Protein AF-A0A0J6VTV5-F1 (afdb_monomer_lite)

Sequence (154 aa):
MTVVRDGEITWPPPPVQVSAAPAAAAAAAPVAQKPAKKPMSTGRRLGTAFAAAAVLFALIALSPAALQVHLTVFALAIVIGYYVIGNVHHALHTPLMSVTNAISGIIVVGALLQIGHGNPVITAVAGLAILLASINVFGGFAVTRRMLAMFSRS

pLDDT: mean 86.54, std 11.6, range [52.19, 97.94]

Radius of gyration: 27.89 Å; chains: 1; bounding box: 87×43×56 Å

Organism: Mycolicibacterium chubuense (NCBI:txid1800)

Foldseek 3Di:
DDQDDPRDGCPPPDPPPPVCPPPPPPPPPPPPPDPDPDDDDPVVVVVVVVVVVVVLVVCLVPDDPVCNVVSVVVVVVVVVVCVVVVPDDPLCPVLVVLVVQLVVLCCLVVLVVQPPPPDVVSNVVSVVSNVVSVCSNVVSVVVSVVSVVVVPDD

Secondary structure (DSSP, 8-state):
--SEETTEE--SPPP------------------PPP-PPPPHHHHHHHHHHHHHHHHHHHHTS-HHHHHHHHHHHHHHHHHHHHHHT--GGGHHHHHHHHHHHHTTHHHHHHTTTTSS-HHHHHHHHHHHHHHHHHHHHHHHHHHHHHHTTS--

InterPro domains:
  IPR024605 NAD(P) transhydrogenase, alpha subunit, C-terminal [PF12769] (70-153)

Structure (mmCIF, N/CA/C/O backbone):
data_AF-A0A0J6VTV5-F1
#
_entry.id   AF-A0A0J6VTV5-F1
#
loop_
_atom_site.group_PDB
_atom_site.id
_atom_site.type_symbol
_atom_site.label_atom_id
_atom_site.label_alt_id
_atom_site.label_comp_id
_atom_site.label_asym_id
_atom_site.label_entity_id
_atom_site.label_seq_id
_atom_site.pdbx_PDB_ins_code
_atom_site.Cartn_x
_atom_site.Cartn_y
_atom_site.Cartn_z
_atom_site.occupancy
_atom_site.B_iso_or_equiv
_atom_site.auth_seq_id
_atom_site.auth_comp_id
_atom_site.auth_asym_id
_atom_site.auth_atom_id
_atom_site.pdbx_PDB_model_num
ATOM 1 N N . MET A 1 1 ? -46.532 4.880 -6.367 1.00 56.97 1 MET A N 1
ATOM 2 C CA . MET A 1 1 ? -47.702 5.045 -5.481 1.00 56.97 1 MET A CA 1
ATOM 3 C C . MET A 1 1 ? -48.823 5.650 -6.296 1.00 56.97 1 MET A C 1
ATOM 5 O O . MET A 1 1 ? -48.593 6.663 -6.939 1.00 56.97 1 MET A O 1
ATOM 9 N N . THR A 1 2 ? -49.989 5.019 -6.301 1.00 60.50 2 THR A N 1
ATOM 10 C CA . THR A 1 2 ? -51.202 5.541 -6.940 1.00 60.50 2 THR A CA 1
ATOM 11 C C . THR A 1 2 ? -52.155 6.006 -5.843 1.00 60.50 2 THR A C 1
ATOM 13 O O . THR A 1 2 ? -52.380 5.277 -4.882 1.00 60.50 2 THR A O 1
ATOM 16 N N . VAL A 1 3 ? -52.658 7.236 -5.956 1.00 75.44 3 VAL A N 1
ATOM 17 C CA . VAL A 1 3 ? -53.572 7.859 -4.976 1.00 75.44 3 VAL A CA 1
ATOM 18 C C . VAL A 1 3 ? -55.043 7.480 -5.198 1.00 75.44 3 VAL A C 1
ATOM 20 O O . VAL A 1 3 ? -55.859 7.670 -4.301 1.00 75.44 3 VAL A O 1
ATOM 23 N N . VAL A 1 4 ? -55.369 6.923 -6.368 1.00 74.12 4 VAL A N 1
ATOM 24 C CA . VAL A 1 4 ? -56.699 6.420 -6.737 1.00 74.12 4 VAL A CA 1
ATOM 25 C C . VAL A 1 4 ? -56.524 5.120 -7.523 1.00 74.12 4 VAL A C 1
ATOM 27 O O . VAL A 1 4 ? -55.664 5.055 -8.408 1.00 74.12 4 VAL A O 1
ATOM 30 N N . ARG A 1 5 ? -57.321 4.094 -7.210 1.00 76.06 5 ARG A N 1
ATOM 31 C CA . ARG A 1 5 ? -57.388 2.831 -7.961 1.00 76.06 5 ARG A CA 1
ATOM 32 C C . ARG A 1 5 ? -58.853 2.415 -8.104 1.00 76.06 5 ARG A C 1
ATOM 34 O O . ARG A 1 5 ? -59.575 2.418 -7.119 1.00 76.06 5 ARG A O 1
ATOM 41 N N . ASP A 1 6 ? -59.285 2.119 -9.329 1.00 75.56 6 ASP A N 1
ATOM 42 C CA . ASP A 1 6 ? -60.655 1.683 -9.656 1.00 75.56 6 ASP A CA 1
ATOM 43 C C . ASP A 1 6 ? -61.773 2.612 -9.130 1.00 75.56 6 ASP A C 1
ATOM 45 O O . ASP A 1 6 ? -62.853 2.173 -8.753 1.00 75.56 6 ASP A O 1
ATOM 49 N N . GLY A 1 7 ? -61.517 3.927 -9.123 1.00 77.19 7 GLY A N 1
ATOM 50 C CA . GLY A 1 7 ? -62.475 4.947 -8.674 1.00 77.19 7 GLY A CA 1
ATOM 51 C C . GLY A 1 7 ? -62.489 5.196 -7.162 1.00 77.19 7 GLY A C 1
ATOM 52 O O . GLY A 1 7 ? -63.121 6.153 -6.720 1.00 77.19 7 GLY A O 1
ATOM 53 N N . GLU A 1 8 ? -61.746 4.413 -6.378 1.00 74.94 8 GLU A N 1
ATOM 54 C CA . GLU A 1 8 ? -61.631 4.584 -4.930 1.00 74.94 8 GLU A CA 1
ATOM 55 C C . GLU A 1 8 ? -60.327 5.297 -4.541 1.00 74.94 8 GLU A C 1
ATOM 57 O O . GLU A 1 8 ? -59.246 5.032 -5.081 1.00 74.94 8 GLU A O 1
ATOM 62 N N . ILE A 1 9 ? -60.428 6.237 -3.593 1.00 79.12 9 ILE A N 1
ATOM 63 C CA . ILE A 1 9 ? -59.294 7.011 -3.075 1.00 79.12 9 ILE A CA 1
ATOM 64 C C . ILE A 1 9 ? -58.523 6.142 -2.077 1.00 79.12 9 ILE A C 1
ATOM 66 O O . ILE A 1 9 ? -59.022 5.813 -1.006 1.00 79.12 9 ILE A O 1
ATOM 70 N N . THR A 1 10 ? -57.278 5.801 -2.412 1.00 74.19 10 THR A N 1
ATOM 71 C CA . THR A 1 10 ? -56.417 4.889 -1.636 1.00 74.19 10 THR A CA 1
ATOM 72 C C . THR A 1 10 ? -55.430 5.628 -0.718 1.00 74.19 10 THR A C 1
ATOM 74 O O . THR A 1 10 ? -54.393 5.079 -0.343 1.00 74.19 10 THR A O 1
ATOM 77 N N . TRP A 1 11 ? -55.721 6.891 -0.384 1.00 78.12 11 TRP A N 1
ATOM 78 C CA . TRP A 1 11 ? -54.903 7.762 0.468 1.00 78.12 11 TRP A CA 1
ATOM 79 C C . TRP A 1 11 ? -55.671 8.165 1.740 1.00 78.12 11 TRP A C 1
ATOM 81 O O . TRP A 1 11 ? -56.841 8.533 1.623 1.00 78.12 11 TRP A O 1
ATOM 91 N N . PRO A 1 12 ? -55.046 8.181 2.935 1.00 76.75 12 PRO A N 1
ATOM 92 C CA . PRO A 1 12 ? -53.631 7.935 3.232 1.00 76.75 12 PRO A CA 1
ATOM 93 C C . PRO A 1 12 ? -53.236 6.459 3.092 1.00 76.75 12 PRO A C 1
ATOM 95 O O . PRO A 1 12 ? -54.080 5.579 3.262 1.00 76.75 12 PRO A O 1
ATOM 98 N N . PRO A 1 13 ? -51.960 6.169 2.773 1.00 76.06 13 PRO A N 1
ATOM 99 C CA . PRO A 1 13 ? -51.512 4.799 2.637 1.00 76.06 13 PRO A CA 1
ATOM 100 C C . PRO A 1 13 ? -51.701 4.112 3.991 1.00 76.06 13 PRO A C 1
ATOM 102 O O . PRO A 1 13 ? -51.425 4.731 5.028 1.00 76.06 13 PRO A O 1
ATOM 105 N N . PRO A 1 14 ? -52.165 2.852 4.008 1.00 75.31 14 PRO A N 1
ATOM 106 C CA . PRO A 1 14 ? -52.254 2.111 5.250 1.00 75.31 14 PRO A CA 1
ATOM 107 C C . PRO A 1 14 ? -50.871 2.120 5.917 1.00 75.31 14 PRO A C 1
ATOM 109 O O . PRO A 1 14 ? -49.858 2.013 5.212 1.00 75.31 14 PRO A O 1
ATOM 112 N N . PRO A 1 15 ? -50.801 2.292 7.249 1.00 70.56 15 PRO A N 1
ATOM 113 C CA . PRO A 1 15 ? -49.534 2.302 7.958 1.00 70.56 15 PRO A CA 1
ATOM 114 C C . PRO A 1 15 ? -48.746 1.057 7.569 1.00 70.56 15 PRO A C 1
ATOM 116 O O . PRO A 1 15 ? -49.278 -0.055 7.6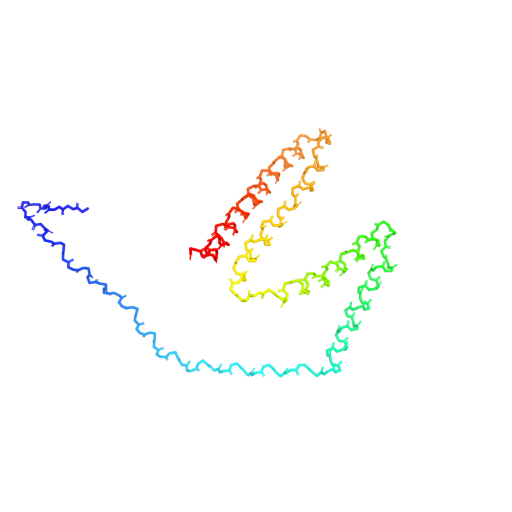06 1.00 70.56 15 PRO A O 1
ATOM 119 N N . VAL A 1 16 ? -47.494 1.260 7.151 1.00 66.94 16 VAL A N 1
ATOM 120 C CA . VAL A 1 16 ? -46.579 0.172 6.814 1.00 66.94 16 VAL A CA 1
ATOM 121 C C . VAL A 1 16 ? -46.387 -0.636 8.087 1.00 66.94 16 VAL A C 1
ATOM 123 O O . VAL A 1 16 ? -45.581 -0.285 8.947 1.00 66.94 16 VAL A O 1
ATOM 126 N N . GLN A 1 17 ? -47.169 -1.701 8.239 1.00 61.53 17 GLN A N 1
ATOM 127 C CA . GLN A 1 17 ? -46.898 -2.691 9.255 1.00 61.53 17 GLN A CA 1
ATOM 128 C C . GLN A 1 17 ? -45.619 -3.379 8.800 1.00 61.53 17 GLN A C 1
ATOM 130 O O . GLN A 1 17 ? -45.616 -4.197 7.882 1.00 61.53 17 GLN A O 1
ATOM 135 N N . VAL A 1 18 ? -44.502 -2.970 9.398 1.00 61.38 18 VAL A N 1
ATOM 136 C CA . VAL A 1 18 ? -43.229 -3.691 9.384 1.00 61.38 18 VAL A CA 1
ATOM 137 C C . VAL A 1 18 ? -43.458 -5.029 10.095 1.00 61.38 18 VAL A C 1
ATOM 139 O O . VAL A 1 18 ? -42.992 -5.268 11.201 1.00 61.38 18 VAL A O 1
ATOM 142 N N . SER A 1 19 ? -44.226 -5.920 9.464 1.00 58.16 19 SER A N 1
ATOM 143 C CA . SER A 1 19 ? -44.576 -7.260 9.950 1.00 58.16 19 SER A CA 1
ATOM 144 C C . SER A 1 19 ? -43.429 -8.257 9.783 1.00 58.16 19 SER A C 1
ATOM 146 O O . SER A 1 19 ? -43.634 -9.455 9.636 1.00 58.16 19 SER A O 1
ATOM 148 N N . ALA A 1 20 ? -42.204 -7.759 9.874 1.00 60.66 20 ALA A N 1
ATOM 149 C CA . ALA A 1 20 ? -41.066 -8.544 10.289 1.00 60.66 20 ALA A CA 1
ATOM 150 C C . ALA A 1 20 ? -40.239 -7.667 11.228 1.00 60.66 20 ALA A C 1
ATOM 152 O O . ALA A 1 20 ? -39.135 -7.236 10.901 1.00 60.66 20 ALA A O 1
ATOM 153 N N . ALA A 1 21 ? -40.772 -7.418 12.430 1.00 59.03 21 ALA A N 1
ATOM 154 C CA . ALA A 1 21 ? -39.877 -7.377 13.578 1.00 59.03 21 ALA A CA 1
ATOM 155 C C . ALA A 1 21 ? -38.985 -8.621 13.437 1.00 59.03 21 ALA A C 1
ATOM 157 O O . ALA A 1 21 ? -39.550 -9.712 13.277 1.00 59.03 21 ALA A O 1
ATOM 158 N N . PRO A 1 22 ? -37.644 -8.488 13.381 1.00 63.38 22 PRO A N 1
ATOM 159 C CA . PRO A 1 22 ? -36.770 -9.647 13.339 1.00 63.38 22 PRO A CA 1
ATOM 160 C C . PRO A 1 22 ? -37.264 -10.581 14.427 1.00 63.38 22 PRO A C 1
ATOM 162 O O . PRO A 1 22 ? -37.377 -10.140 15.575 1.00 63.38 22 PRO A O 1
ATOM 165 N N . ALA A 1 23 ? -37.669 -11.801 14.052 1.00 65.75 23 ALA A N 1
ATOM 166 C CA . ALA A 1 23 ? -38.070 -12.802 15.026 1.00 65.75 23 ALA A CA 1
ATOM 167 C C . ALA A 1 23 ? -37.003 -12.752 16.108 1.00 65.75 23 ALA A C 1
ATOM 169 O O . ALA A 1 23 ? -35.822 -12.867 15.762 1.00 65.75 23 ALA A O 1
ATOM 170 N N . ALA A 1 24 ? -37.402 -12.427 17.346 1.00 61.72 24 ALA A N 1
ATOM 171 C CA . ALA A 1 24 ? -36.465 -12.288 18.445 1.00 61.72 24 ALA A CA 1
ATOM 172 C C . ALA A 1 24 ? -35.598 -13.534 18.384 1.00 61.72 24 ALA A C 1
ATOM 174 O O . ALA A 1 24 ? -36.123 -14.642 18.529 1.00 61.72 24 ALA A O 1
ATOM 175 N N . ALA A 1 25 ? -34.329 -13.349 18.000 1.00 64.38 25 ALA A N 1
ATOM 176 C CA . ALA A 1 25 ? -33.427 -14.460 17.798 1.00 64.38 25 ALA A CA 1
ATOM 177 C C . ALA A 1 25 ? -33.531 -15.263 19.084 1.00 64.38 25 ALA A C 1
ATOM 179 O O . ALA A 1 25 ? -33.329 -14.678 20.154 1.00 64.38 25 ALA A O 1
ATOM 180 N N . ALA A 1 26 ? -33.977 -16.524 18.973 1.00 63.97 26 ALA A N 1
ATOM 181 C CA . ALA A 1 26 ? -34.134 -17.415 20.113 1.00 63.97 26 ALA A CA 1
ATOM 182 C C . ALA A 1 26 ? -32.927 -17.173 21.002 1.00 63.97 26 ALA A C 1
ATOM 184 O O . ALA A 1 26 ? -31.815 -17.280 20.475 1.00 63.97 26 ALA A O 1
ATOM 185 N N . ALA A 1 27 ? -33.171 -16.692 22.233 1.00 63.09 27 ALA A N 1
ATOM 186 C CA . ALA A 1 27 ? -32.153 -16.109 23.099 1.00 63.09 27 ALA A CA 1
ATOM 187 C C . ALA A 1 27 ? -30.878 -16.914 22.915 1.00 63.09 27 ALA A C 1
ATOM 189 O O . ALA A 1 27 ? -30.876 -18.106 23.231 1.00 63.09 27 ALA A O 1
ATOM 190 N N . ALA A 1 28 ? -29.894 -16.304 22.239 1.00 63.66 28 ALA A N 1
ATOM 191 C CA . ALA A 1 28 ? -28.739 -17.034 21.750 1.00 63.66 28 ALA A CA 1
ATOM 192 C C . ALA A 1 28 ? -28.210 -17.823 22.939 1.00 63.66 28 ALA A C 1
ATOM 194 O O . ALA A 1 28 ? -27.904 -17.213 23.970 1.00 63.66 28 ALA A O 1
ATOM 195 N N . ALA A 1 29 ? -28.209 -19.160 22.829 1.00 68.31 29 ALA A N 1
ATOM 196 C CA . ALA A 1 29 ? -27.664 -20.023 23.866 1.00 68.31 29 ALA A CA 1
ATOM 197 C C . ALA A 1 29 ? -26.350 -19.378 24.310 1.00 68.31 29 ALA A C 1
ATOM 199 O O . ALA A 1 29 ? -25.587 -18.990 23.414 1.00 68.31 29 ALA A O 1
ATOM 200 N N . PRO A 1 30 ? -26.144 -19.147 25.624 1.00 67.00 30 PRO A N 1
ATOM 201 C CA . PRO A 1 30 ? -25.059 -18.312 26.116 1.00 67.00 30 PRO A CA 1
ATOM 202 C C . PRO A 1 30 ? -23.805 -18.732 25.381 1.00 67.00 30 PRO A C 1
ATOM 204 O O . PRO A 1 30 ? -23.404 -19.893 25.474 1.00 67.00 30 PRO A O 1
ATOM 207 N N . VAL A 1 31 ? -23.299 -17.823 24.539 1.00 69.00 31 VAL A N 1
ATOM 208 C CA . VAL A 1 31 ? -22.209 -18.118 23.615 1.00 69.00 31 VAL A CA 1
ATOM 209 C C . VAL A 1 31 ? -21.114 -18.683 24.491 1.00 69.00 31 VAL A C 1
ATOM 211 O O . VAL A 1 31 ? -20.605 -17.956 25.346 1.00 69.00 31 VAL A O 1
ATOM 214 N N . ALA A 1 32 ? -20.849 -19.988 24.365 1.00 72.88 32 ALA A N 1
ATOM 215 C CA . ALA A 1 32 ? -19.895 -20.671 25.219 1.00 72.88 32 ALA A CA 1
ATOM 216 C C . ALA A 1 32 ? -18.615 -19.847 25.155 1.00 72.88 32 ALA A C 1
ATOM 218 O O . ALA A 1 32 ? -18.027 -19.710 24.076 1.00 72.88 32 ALA A O 1
ATOM 219 N N . GLN A 1 33 ? -18.270 -19.192 26.270 1.00 68.25 33 GLN A N 1
ATOM 220 C CA . GLN A 1 33 ? -17.138 -18.283 26.303 1.00 68.25 33 GLN A CA 1
ATOM 221 C C . GLN A 1 33 ? -15.938 -19.096 25.850 1.00 68.25 33 GLN A C 1
ATOM 223 O O . GLN A 1 33 ? -15.536 -20.057 26.508 1.00 68.25 33 GLN A O 1
ATOM 228 N N . LYS A 1 34 ? -15.422 -18.759 24.664 1.00 72.75 34 LYS A N 1
ATOM 229 C CA . LYS A 1 34 ? -14.264 -19.433 24.091 1.00 72.75 34 LYS A CA 1
ATOM 230 C C . LYS A 1 34 ? -13.174 -19.361 25.163 1.00 72.75 34 LYS A C 1
ATOM 232 O O . LYS A 1 34 ? -12.900 -18.243 25.610 1.00 72.75 34 LYS A O 1
ATOM 237 N N . PRO A 1 35 ? -12.600 -20.495 25.612 1.00 77.12 35 PRO A N 1
ATOM 238 C CA . PRO A 1 35 ? -11.655 -20.489 26.716 1.00 77.12 35 PRO A CA 1
ATOM 239 C C . PRO A 1 35 ? -10.590 -19.432 26.447 1.00 77.12 35 PRO A C 1
ATOM 241 O O . PRO A 1 35 ? -10.010 -19.406 25.355 1.00 77.12 35 PRO A O 1
ATOM 244 N N . ALA A 1 36 ? -10.393 -18.526 27.407 1.00 76.50 36 ALA A N 1
ATOM 245 C CA . ALA A 1 36 ? -9.440 -17.437 27.271 1.00 76.50 36 ALA A CA 1
ATOM 246 C C . ALA A 1 36 ? -8.088 -18.024 26.842 1.00 76.50 36 ALA A C 1
ATOM 248 O O . ALA A 1 36 ? -7.529 -18.884 27.528 1.00 76.50 36 ALA A O 1
ATOM 249 N N . LYS A 1 37 ? -7.587 -17.614 25.667 1.00 77.00 37 LYS A N 1
ATOM 250 C CA . LYS A 1 37 ? -6.293 -18.082 25.156 1.00 77.00 37 LYS A CA 1
ATOM 251 C C . LYS A 1 3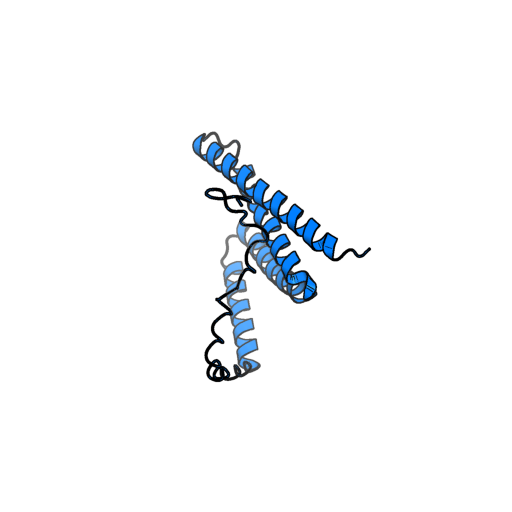7 ? -5.239 -17.794 26.223 1.00 77.00 37 LYS A C 1
ATOM 253 O O . LYS A 1 37 ? -4.966 -16.631 26.516 1.00 77.00 37 LYS A O 1
ATOM 258 N N . LYS A 1 38 ? -4.650 -18.848 26.796 1.00 80.38 38 LYS A N 1
ATOM 259 C CA . LYS A 1 38 ? -3.581 -18.715 27.788 1.00 80.38 38 LYS A CA 1
ATOM 260 C C . LYS A 1 38 ? -2.441 -17.901 27.155 1.00 80.38 38 LYS A C 1
ATOM 262 O O . LYS A 1 38 ? -2.010 -18.258 26.052 1.00 80.38 38 LYS A O 1
ATOM 267 N N . PRO A 1 39 ? -1.976 -16.809 27.788 1.00 77.88 39 PRO A N 1
ATOM 268 C CA . PRO A 1 39 ? -0.906 -15.999 27.225 1.00 77.88 39 PRO A CA 1
ATOM 269 C C . PRO A 1 39 ? 0.335 -16.872 27.016 1.00 77.88 39 PRO A C 1
ATOM 271 O O . PRO A 1 39 ? 0.661 -17.719 27.850 1.00 77.88 39 PRO A O 1
ATOM 274 N N . MET A 1 40 ? 1.007 -16.703 25.874 1.00 77.69 40 MET A N 1
ATOM 275 C CA . MET A 1 40 ? 2.251 -17.426 25.596 1.00 77.69 40 MET A CA 1
ATOM 276 C C . MET A 1 40 ? 3.276 -17.148 26.702 1.00 77.69 40 MET A C 1
ATOM 278 O O . MET A 1 40 ? 3.465 -15.994 27.089 1.00 77.69 40 MET A O 1
ATOM 282 N N . SER A 1 41 ? 3.971 -18.191 27.165 1.00 88.25 41 SER A N 1
ATOM 283 C CA . SER A 1 41 ? 5.073 -18.035 28.117 1.00 88.25 41 SER A CA 1
ATOM 284 C C . SER A 1 41 ? 6.198 -17.193 27.512 1.00 88.25 41 SER A C 1
ATOM 286 O O . SER A 1 41 ? 6.453 -17.250 26.305 1.00 88.25 41 SER A O 1
ATOM 288 N N . THR A 1 42 ? 6.895 -16.422 28.347 1.00 87.06 42 THR A N 1
ATOM 289 C CA . THR A 1 42 ? 7.985 -15.531 27.920 1.00 87.06 42 THR A CA 1
ATOM 290 C C . THR A 1 42 ? 9.053 -16.270 27.114 1.00 87.06 42 THR A C 1
ATOM 292 O O . THR A 1 42 ? 9.443 -15.793 26.052 1.00 87.06 42 THR A O 1
ATOM 295 N N . GLY A 1 43 ? 9.441 -17.480 27.539 1.00 89.31 43 GLY A N 1
ATOM 296 C CA . GLY A 1 43 ? 10.397 -18.318 26.806 1.00 89.31 43 GLY A CA 1
ATOM 297 C C . GLY A 1 43 ? 9.906 -18.720 25.412 1.00 89.31 43 GLY A C 1
ATOM 298 O O . GLY A 1 43 ? 10.673 -18.680 24.455 1.00 89.31 43 GLY A O 1
ATOM 299 N N . ARG A 1 44 ? 8.608 -19.018 25.255 1.00 89.50 44 ARG A N 1
ATOM 300 C CA . ARG A 1 44 ? 8.028 -19.325 23.941 1.00 89.50 44 ARG A CA 1
ATOM 301 C C . ARG A 1 44 ? 7.962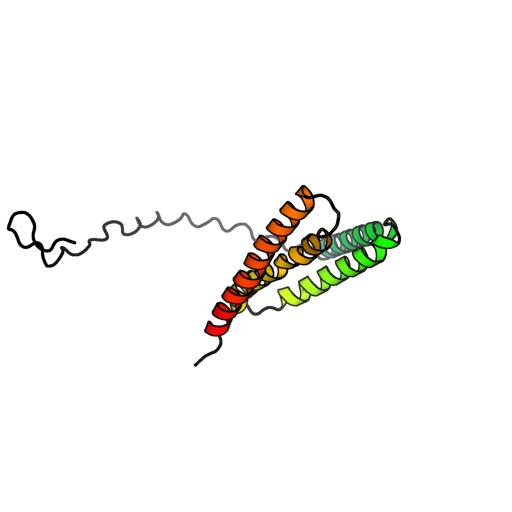 -18.084 23.050 1.00 89.50 44 ARG A C 1
ATOM 303 O O . ARG A 1 44 ? 8.229 -18.204 21.864 1.00 89.50 44 ARG A O 1
ATOM 310 N N . ARG A 1 45 ? 7.645 -16.906 23.606 1.00 87.62 45 ARG A N 1
ATOM 311 C CA . ARG A 1 45 ? 7.625 -15.629 22.860 1.00 87.62 45 ARG A CA 1
ATOM 312 C C . ARG A 1 45 ? 9.019 -15.251 22.363 1.00 87.62 45 ARG A C 1
ATOM 314 O O . ARG A 1 45 ? 9.173 -14.971 21.176 1.00 87.62 45 ARG A O 1
ATOM 321 N N . LEU A 1 46 ? 10.025 -15.302 23.240 1.00 92.00 46 LEU A N 1
ATOM 322 C CA . LEU A 1 46 ? 11.419 -15.064 22.859 1.00 92.00 46 LEU A CA 1
ATOM 323 C C . LEU A 1 46 ? 11.883 -16.093 21.828 1.00 92.00 46 LEU A C 1
ATOM 325 O O . LEU A 1 46 ? 12.398 -15.702 20.789 1.00 92.00 46 LEU A O 1
ATOM 329 N N . GLY A 1 47 ? 11.628 -17.384 22.059 1.00 93.31 47 GLY A N 1
ATOM 330 C CA . GLY A 1 47 ? 11.991 -18.444 21.117 1.00 93.31 47 GLY A CA 1
ATOM 331 C C . GLY A 1 47 ? 11.409 -18.219 19.720 1.00 93.31 47 GLY A C 1
ATOM 332 O O . GLY A 1 47 ? 12.135 -18.302 18.734 1.00 93.31 47 GLY A O 1
ATOM 333 N N . THR A 1 48 ? 10.126 -17.846 19.619 1.00 91.56 48 THR A N 1
ATOM 334 C CA . THR A 1 48 ? 9.511 -17.514 18.322 1.00 91.56 48 THR A CA 1
ATOM 335 C C . THR A 1 48 ? 10.108 -16.263 17.676 1.00 91.56 48 THR A C 1
ATOM 337 O O . THR A 1 48 ? 10.280 -16.241 16.461 1.00 91.56 48 THR A O 1
ATOM 340 N N . ALA A 1 49 ? 10.450 -15.238 18.463 1.00 89.38 49 ALA A N 1
ATOM 341 C CA . ALA A 1 49 ? 11.047 -14.010 17.944 1.00 89.38 49 ALA A CA 1
ATOM 342 C C . ALA A 1 49 ? 12.470 -14.249 17.415 1.00 89.38 49 ALA A C 1
ATOM 344 O O . ALA A 1 49 ? 12.788 -13.832 16.303 1.00 89.38 49 ALA A O 1
ATOM 345 N N . PHE A 1 50 ? 13.302 -14.979 18.164 1.00 93.25 50 PHE A N 1
ATOM 346 C CA . PHE A 1 50 ? 14.650 -15.346 17.729 1.00 93.25 50 PHE A CA 1
ATOM 347 C C . PHE A 1 50 ? 14.632 -16.263 16.507 1.00 93.25 50 PHE A C 1
ATOM 349 O O . PHE A 1 50 ? 15.434 -16.067 15.600 1.00 93.25 50 PHE A O 1
ATOM 356 N N . ALA A 1 51 ? 13.694 -17.212 16.435 1.00 94.44 51 ALA A N 1
ATOM 357 C CA . ALA A 1 51 ? 13.532 -18.052 15.252 1.00 94.44 51 ALA A CA 1
ATOM 358 C C . ALA A 1 51 ? 13.176 -17.218 14.008 1.00 94.44 51 ALA A C 1
ATOM 360 O O . ALA A 1 51 ? 13.794 -17.388 12.960 1.00 94.44 51 ALA A O 1
ATOM 361 N N . ALA A 1 52 ? 12.236 -16.275 14.126 1.00 90.44 52 ALA A N 1
ATOM 362 C CA . ALA A 1 52 ? 11.882 -15.377 13.026 1.00 90.44 52 ALA A CA 1
ATOM 363 C C . ALA A 1 52 ? 13.068 -14.494 12.593 1.00 90.44 52 ALA A C 1
ATOM 365 O O . ALA A 1 52 ? 13.321 -14.348 11.397 1.00 90.44 52 ALA A O 1
ATOM 366 N N . ALA A 1 53 ? 13.829 -13.959 13.553 1.00 89.94 53 ALA A N 1
ATOM 367 C CA . ALA A 1 53 ? 15.027 -13.169 13.277 1.00 89.94 53 ALA A CA 1
ATOM 368 C C . ALA A 1 53 ? 16.126 -13.996 12.586 1.00 89.94 53 ALA A C 1
ATOM 370 O O . ALA A 1 53 ? 16.739 -13.520 11.635 1.00 89.94 53 ALA A O 1
ATOM 371 N N . ALA A 1 54 ? 16.338 -15.245 13.012 1.00 93.31 54 ALA A N 1
ATOM 372 C CA . ALA A 1 54 ? 17.307 -16.150 12.399 1.00 93.31 54 ALA A CA 1
ATOM 373 C C . ALA A 1 54 ? 16.927 -16.511 10.955 1.00 93.31 54 ALA A C 1
ATOM 375 O O . ALA A 1 54 ? 17.787 -16.501 10.078 1.00 93.31 54 ALA A O 1
ATOM 376 N N . VAL A 1 55 ? 15.640 -16.769 10.689 1.00 92.94 55 VAL A N 1
ATOM 377 C CA . VAL A 1 55 ? 15.139 -17.014 9.326 1.00 92.94 55 VAL A CA 1
ATOM 378 C C . VAL A 1 55 ? 15.369 -15.791 8.443 1.00 92.94 55 VAL A C 1
ATOM 380 O O . VAL A 1 55 ? 15.902 -15.922 7.346 1.00 92.94 55 VAL A O 1
ATOM 383 N N . LEU A 1 56 ? 15.022 -14.597 8.923 1.00 89.31 56 LEU A N 1
ATOM 384 C CA . LEU A 1 56 ? 15.229 -13.358 8.178 1.00 89.31 56 LEU A CA 1
ATOM 385 C C . LEU A 1 56 ? 16.715 -13.098 7.889 1.00 89.31 56 LEU A C 1
ATOM 387 O O . LEU A 1 56 ? 17.072 -12.754 6.764 1.00 89.31 56 LEU A O 1
ATOM 391 N N . PHE A 1 57 ? 17.581 -13.307 8.882 1.00 90.56 57 PHE A N 1
ATOM 392 C CA . PHE A 1 57 ? 19.026 -13.175 8.723 1.00 90.56 57 PHE A CA 1
ATOM 393 C C . PHE A 1 57 ? 19.575 -14.165 7.691 1.00 90.56 57 PHE A C 1
ATOM 395 O O . PHE A 1 57 ? 20.343 -13.769 6.819 1.00 90.56 57 PHE A O 1
ATOM 402 N N . ALA A 1 58 ? 19.140 -15.427 7.737 1.00 91.38 58 ALA A N 1
ATOM 403 C CA . ALA A 1 58 ? 19.525 -16.430 6.751 1.00 91.38 58 ALA A CA 1
ATOM 404 C C . ALA A 1 58 ? 19.063 -16.044 5.337 1.00 91.38 58 ALA A C 1
ATOM 406 O O . ALA A 1 58 ? 19.851 -16.128 4.399 1.00 91.38 58 ALA A O 1
ATOM 407 N N . LEU A 1 59 ? 17.826 -15.558 5.178 1.00 89.31 59 LEU A N 1
ATOM 408 C CA . LEU A 1 59 ? 17.315 -15.097 3.882 1.00 89.31 59 LEU A CA 1
ATOM 409 C C . LEU A 1 59 ? 18.147 -13.943 3.310 1.00 89.31 59 LEU A C 1
ATOM 411 O O . LEU A 1 59 ? 18.414 -13.933 2.113 1.00 89.31 59 LEU A O 1
ATOM 415 N N . ILE A 1 60 ? 18.591 -13.000 4.146 1.00 87.88 60 ILE A N 1
ATOM 416 C CA . ILE A 1 60 ? 19.467 -11.903 3.712 1.00 87.88 60 ILE A CA 1
ATOM 417 C C . ILE A 1 60 ? 20.864 -12.437 3.369 1.00 87.88 60 ILE A C 1
ATOM 419 O O . ILE A 1 60 ? 21.376 -12.148 2.288 1.00 87.88 60 ILE A O 1
ATOM 423 N N . ALA A 1 61 ? 21.464 -13.250 4.240 1.00 88.62 61 ALA A N 1
ATOM 424 C CA . ALA A 1 61 ? 22.821 -13.767 4.067 1.00 88.62 61 ALA A CA 1
ATOM 425 C C . ALA A 1 61 ? 22.972 -14.665 2.827 1.00 88.62 61 ALA A C 1
ATOM 427 O O . ALA A 1 61 ? 24.011 -14.633 2.173 1.00 88.62 61 ALA A O 1
ATOM 428 N N . LEU A 1 62 ? 21.936 -15.439 2.483 1.00 91.88 62 LEU A N 1
ATOM 429 C CA . LEU A 1 62 ? 21.922 -16.314 1.306 1.00 91.88 62 LEU A CA 1
ATOM 430 C C . LEU A 1 62 ? 21.440 -15.601 0.027 1.00 91.88 62 LEU A C 1
ATOM 432 O O . LEU A 1 62 ? 21.458 -16.204 -1.046 1.00 91.88 62 LEU A O 1
ATOM 436 N N . SER A 1 63 ? 20.993 -14.342 0.110 1.00 91.12 63 SER A N 1
ATOM 437 C CA . SER A 1 63 ? 20.477 -13.614 -1.055 1.00 91.12 63 SER A CA 1
ATOM 438 C C . SER A 1 63 ? 21.588 -13.010 -1.931 1.00 91.12 63 SER A C 1
ATOM 440 O O . SER A 1 63 ? 22.638 -12.614 -1.412 1.00 91.12 63 SER A O 1
ATOM 442 N N . PRO A 1 64 ? 21.364 -12.880 -3.257 1.00 92.75 64 PRO A N 1
ATOM 443 C CA . PRO A 1 64 ? 22.282 -12.173 -4.150 1.00 92.75 64 PRO A CA 1
ATOM 444 C C . PRO A 1 64 ? 22.533 -10.731 -3.689 1.00 92.75 64 PRO A C 1
ATOM 446 O O . PRO A 1 64 ? 21.613 -10.078 -3.199 1.00 92.75 64 PRO A O 1
ATOM 449 N N . ALA A 1 65 ? 23.736 -10.193 -3.923 1.00 89.25 65 ALA A N 1
ATOM 450 C CA . ALA A 1 65 ? 24.132 -8.854 -3.458 1.00 89.25 65 ALA A CA 1
ATOM 451 C C . ALA A 1 65 ? 23.151 -7.736 -3.870 1.00 89.25 65 ALA A C 1
ATOM 453 O O . ALA A 1 65 ? 22.857 -6.844 -3.078 1.00 89.25 65 ALA A O 1
ATOM 454 N N . ALA A 1 66 ? 22.574 -7.824 -5.074 1.00 89.44 66 ALA A N 1
ATOM 455 C CA . ALA A 1 66 ? 21.560 -6.878 -5.549 1.00 89.44 66 ALA A CA 1
ATOM 456 C C . ALA A 1 66 ? 20.268 -6.896 -4.706 1.00 89.44 66 ALA A C 1
ATOM 458 O O . ALA A 1 66 ? 19.598 -5.878 -4.576 1.00 89.44 66 ALA A O 1
ATOM 459 N N . LEU A 1 67 ? 19.916 -8.042 -4.116 1.00 90.06 67 LEU A N 1
ATOM 460 C CA . LEU A 1 67 ? 18.694 -8.228 -3.336 1.00 90.06 67 LEU A CA 1
ATOM 461 C C . LEU A 1 67 ? 18.898 -7.949 -1.837 1.00 90.06 67 LEU A C 1
ATOM 463 O O . LEU A 1 67 ? 17.934 -7.610 -1.152 1.00 90.06 67 LEU A O 1
ATOM 467 N N . GLN A 1 68 ? 20.133 -8.029 -1.329 1.00 89.88 68 GLN A N 1
ATOM 468 C CA . GLN A 1 68 ? 20.454 -7.819 0.091 1.00 89.88 68 GLN A CA 1
ATOM 469 C C . GLN A 1 68 ? 19.963 -6.465 0.611 1.00 89.88 68 GLN A C 1
ATOM 471 O O . GLN A 1 68 ? 19.326 -6.397 1.667 1.00 89.88 68 GLN A O 1
ATOM 476 N N . VAL A 1 69 ? 20.202 -5.390 -0.149 1.00 90.56 69 VAL A N 1
ATOM 477 C CA . VAL A 1 69 ? 19.738 -4.042 0.216 1.00 90.56 69 VAL A CA 1
ATOM 478 C C . VAL A 1 69 ? 18.209 -3.989 0.229 1.00 90.56 69 VAL A C 1
ATOM 480 O O . VAL A 1 69 ? 17.626 -3.500 1.194 1.00 90.56 69 VAL A O 1
ATOM 483 N N . HIS A 1 70 ? 17.543 -4.551 -0.784 1.00 91.81 70 HIS A N 1
ATOM 484 C CA . HIS A 1 70 ? 16.079 -4.573 -0.858 1.00 91.81 70 HIS A CA 1
ATOM 485 C C . HIS A 1 70 ? 15.440 -5.368 0.287 1.00 91.81 70 HIS A C 1
ATOM 487 O O . HIS A 1 70 ? 14.470 -4.899 0.878 1.00 91.81 70 HIS A O 1
ATOM 493 N N . LEU A 1 71 ? 15.996 -6.528 0.652 1.00 90.38 71 LEU A N 1
ATOM 494 C CA . LEU A 1 71 ? 15.512 -7.334 1.777 1.00 90.38 71 LEU A CA 1
ATOM 495 C C . LEU A 1 71 ? 15.753 -6.652 3.122 1.00 90.38 71 LEU A C 1
ATOM 497 O O . LEU A 1 71 ? 14.896 -6.718 4.001 1.00 90.38 71 LEU A O 1
ATOM 501 N N . THR A 1 72 ? 16.882 -5.960 3.275 1.00 89.69 72 THR A N 1
ATOM 502 C CA . THR A 1 72 ? 17.176 -5.184 4.484 1.00 89.69 72 THR A CA 1
ATOM 503 C C . THR A 1 72 ? 16.187 -4.028 4.639 1.00 89.69 72 THR A C 1
ATOM 505 O O . THR A 1 72 ? 15.590 -3.863 5.702 1.00 89.69 72 THR A O 1
ATOM 508 N N . VAL A 1 73 ? 15.936 -3.266 3.568 1.00 93.44 73 VAL A N 1
ATOM 509 C CA . VAL A 1 73 ? 14.928 -2.192 3.568 1.00 93.44 73 VAL A CA 1
ATOM 510 C C . VAL A 1 73 ? 13.530 -2.755 3.825 1.00 93.44 73 VAL A C 1
ATOM 512 O O . VAL A 1 73 ? 12.792 -2.194 4.629 1.00 93.44 73 VAL A O 1
ATOM 515 N N . PHE A 1 74 ? 13.174 -3.887 3.213 1.00 92.94 74 PHE A N 1
ATOM 516 C CA . PHE A 1 74 ? 11.894 -4.562 3.434 1.00 92.94 74 PHE A CA 1
ATOM 517 C C . PHE A 1 74 ? 11.705 -4.988 4.898 1.00 92.94 74 PHE A C 1
ATOM 519 O O . PHE A 1 74 ? 10.670 -4.702 5.498 1.00 92.94 74 PHE A O 1
ATOM 526 N N . ALA A 1 75 ? 12.721 -5.608 5.503 1.00 91.50 75 ALA A N 1
ATOM 527 C CA . ALA A 1 75 ? 12.717 -5.991 6.911 1.00 91.50 75 ALA A CA 1
ATOM 528 C C . ALA A 1 75 ? 12.498 -4.789 7.840 1.00 91.50 75 ALA A C 1
ATOM 530 O O . ALA A 1 75 ? 11.639 -4.825 8.723 1.00 91.50 75 ALA A O 1
ATOM 531 N N . LEU A 1 76 ? 13.250 -3.708 7.623 1.00 94.31 76 LEU A N 1
ATOM 532 C CA . LEU A 1 76 ? 13.128 -2.484 8.414 1.00 94.31 76 LEU A CA 1
ATOM 533 C C . LEU A 1 76 ? 11.766 -1.809 8.202 1.00 94.31 76 LEU A C 1
ATOM 535 O O . LEU A 1 76 ? 11.160 -1.337 9.163 1.00 94.31 76 LEU A O 1
ATOM 539 N N . ALA A 1 77 ? 11.235 -1.827 6.977 1.00 95.56 77 ALA A N 1
ATOM 540 C CA . ALA A 1 77 ? 9.910 -1.302 6.664 1.00 95.56 77 ALA A CA 1
ATOM 541 C C . ALA A 1 77 ? 8.789 -2.058 7.399 1.00 95.56 77 ALA A C 1
ATOM 543 O O . ALA A 1 77 ? 7.841 -1.421 7.854 1.00 95.56 77 ALA A O 1
ATOM 544 N N . ILE A 1 78 ? 8.904 -3.382 7.589 1.00 93.75 78 ILE A N 1
ATOM 545 C CA . 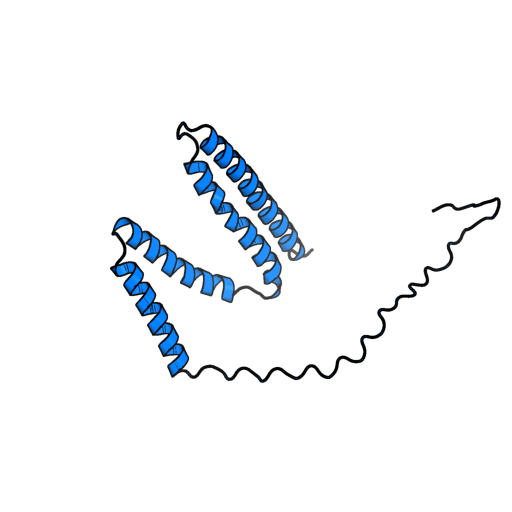ILE A 1 78 ? 7.951 -4.158 8.407 1.00 93.75 78 ILE A CA 1
ATOM 546 C C . ILE A 1 78 ? 7.960 -3.671 9.858 1.00 93.75 78 ILE A C 1
ATOM 548 O O . ILE A 1 78 ? 6.896 -3.455 10.441 1.00 93.75 78 ILE A O 1
ATOM 552 N N . VAL A 1 79 ? 9.149 -3.477 10.440 1.00 93.56 79 VAL A N 1
ATOM 553 C CA . VAL A 1 79 ? 9.291 -2.985 11.819 1.00 93.56 79 VAL A CA 1
ATOM 554 C C . VAL A 1 79 ? 8.651 -1.604 11.956 1.00 93.56 79 VAL A C 1
ATOM 556 O O . VAL A 1 79 ? 7.840 -1.392 12.856 1.00 93.56 79 VAL A O 1
ATOM 559 N N . ILE A 1 80 ? 8.949 -0.686 11.032 1.00 95.88 80 ILE A N 1
ATOM 560 C CA . ILE A 1 80 ? 8.345 0.653 11.006 1.00 95.88 80 ILE A CA 1
ATOM 561 C C . ILE A 1 80 ? 6.820 0.550 10.870 1.00 95.88 80 ILE A C 1
ATOM 563 O O . ILE A 1 80 ? 6.099 1.170 11.648 1.00 95.88 80 ILE A O 1
ATOM 567 N N . GLY A 1 81 ? 6.314 -0.267 9.944 1.00 94.75 81 GLY A N 1
ATOM 568 C CA . GLY A 1 81 ? 4.879 -0.463 9.733 1.00 94.75 81 GLY A CA 1
ATOM 569 C C . GLY A 1 81 ? 4.151 -0.966 10.983 1.00 94.75 81 GLY A C 1
ATOM 570 O O . GLY A 1 81 ? 3.084 -0.450 11.315 1.00 94.75 81 GLY A O 1
ATOM 571 N N . TYR A 1 82 ? 4.752 -1.907 11.719 1.00 94.00 82 TYR A N 1
ATOM 572 C CA . TYR A 1 82 ? 4.217 -2.398 12.992 1.00 94.00 82 TYR A CA 1
ATOM 573 C C . TYR A 1 82 ? 4.067 -1.272 14.023 1.00 94.00 82 TYR A C 1
ATOM 575 O O . TYR A 1 82 ? 2.996 -1.119 14.614 1.00 94.00 82 TYR A O 1
ATOM 583 N N . TYR A 1 83 ? 5.106 -0.453 14.213 1.00 94.50 83 TYR A N 1
ATOM 584 C CA . TYR A 1 83 ? 5.058 0.655 15.170 1.00 94.50 83 TYR A CA 1
ATOM 585 C C . TYR A 1 83 ? 4.119 1.778 14.725 1.00 94.50 83 TYR A C 1
ATOM 587 O O . TYR A 1 83 ? 3.416 2.343 15.558 1.00 94.50 83 TYR A O 1
ATOM 595 N N . VAL A 1 84 ? 4.064 2.099 13.433 1.00 93.81 84 VAL A N 1
ATOM 596 C CA . VAL A 1 84 ? 3.195 3.168 12.924 1.00 93.81 84 VAL A CA 1
ATOM 597 C C . VAL A 1 84 ? 1.721 2.786 13.062 1.00 93.81 84 VAL A C 1
ATOM 599 O O . VAL A 1 84 ? 0.939 3.571 13.591 1.00 93.81 84 VAL A O 1
ATOM 602 N N . ILE A 1 85 ? 1.334 1.575 12.646 1.00 93.62 85 ILE A N 1
ATOM 603 C CA . ILE A 1 85 ? -0.067 1.123 12.694 1.00 93.62 85 ILE A CA 1
ATOM 604 C C . ILE A 1 85 ? -0.505 0.808 14.130 1.00 93.62 85 ILE A C 1
ATOM 606 O O . ILE A 1 85 ? -1.633 1.123 14.511 1.00 93.62 85 ILE A O 1
ATOM 610 N N . GLY A 1 86 ? 0.379 0.225 14.946 1.00 90.69 86 GLY A N 1
ATOM 611 C CA . GLY A 1 86 ? 0.076 -0.145 16.331 1.00 90.69 86 GLY A CA 1
ATOM 612 C C . GLY A 1 86 ? -0.270 1.038 17.243 1.00 90.69 86 GLY A C 1
ATOM 613 O O . GLY A 1 86 ? -0.912 0.836 18.269 1.00 90.69 86 GLY A O 1
ATOM 614 N N . ASN A 1 87 ? 0.109 2.261 16.859 1.00 90.62 87 ASN A N 1
ATOM 615 C CA . ASN A 1 87 ? -0.129 3.486 17.626 1.00 90.62 87 ASN A CA 1
ATOM 616 C C . ASN A 1 87 ? -1.259 4.370 17.054 1.00 90.62 87 ASN A C 1
ATOM 618 O O . ASN A 1 87 ? -1.399 5.526 17.454 1.00 90.62 87 ASN A O 1
ATOM 622 N N . VAL A 1 88 ? -2.078 3.864 16.123 1.00 92.75 88 VAL A N 1
ATOM 623 C CA . VAL A 1 88 ? -3.214 4.621 15.569 1.00 92.75 88 VAL A CA 1
ATOM 624 C C . VAL A 1 88 ? -4.393 4.652 16.549 1.00 92.75 88 VAL A C 1
ATOM 626 O O . VAL A 1 88 ? -4.765 3.642 17.146 1.00 92.75 88 VAL A O 1
ATOM 629 N N . HIS A 1 89 ? -5.021 5.824 16.691 1.00 92.19 89 HIS A N 1
ATOM 630 C CA . HIS A 1 89 ? -6.197 6.011 17.540 1.00 92.19 89 HIS A CA 1
ATOM 631 C C . HIS A 1 89 ? -7.388 5.164 17.060 1.00 92.19 89 HIS A C 1
ATOM 633 O O . HIS A 1 89 ? -7.643 5.079 15.860 1.00 92.19 89 HIS A O 1
ATOM 639 N N . HIS A 1 90 ? -8.174 4.590 17.978 1.00 91.25 90 HIS A N 1
ATOM 640 C CA . HIS A 1 90 ? -9.236 3.641 17.614 1.00 91.25 90 HIS A CA 1
ATOM 641 C C . HIS A 1 90 ? -10.285 4.201 16.643 1.00 91.25 90 HIS A C 1
ATOM 643 O O . HIS A 1 90 ? -10.758 3.472 15.771 1.00 91.25 90 HIS A O 1
ATOM 649 N N . ALA A 1 91 ? -10.606 5.495 16.740 1.00 89.31 91 ALA A N 1
ATOM 650 C CA . ALA A 1 91 ? -11.539 6.154 15.823 1.00 89.31 91 ALA A CA 1
ATOM 651 C C . ALA A 1 91 ? -11.022 6.234 14.371 1.00 89.31 91 ALA A C 1
ATOM 653 O O . ALA A 1 91 ? -11.804 6.432 13.444 1.00 89.31 91 ALA A O 1
ATOM 654 N N . LEU A 1 92 ? -9.713 6.066 14.162 1.00 93.19 92 LEU A N 1
ATOM 655 C CA . LEU A 1 92 ? -9.059 6.200 12.864 1.00 93.19 92 LEU A CA 1
ATOM 656 C C . LEU A 1 92 ? -8.812 4.862 12.158 1.00 93.19 92 LEU A C 1
ATOM 658 O O . LEU A 1 92 ? -8.303 4.884 11.044 1.00 93.19 92 LEU A O 1
ATOM 662 N N . HIS A 1 93 ? -9.207 3.713 12.719 1.00 94.38 93 HIS A N 1
ATOM 663 C CA . HIS A 1 93 ? -9.003 2.412 12.054 1.00 94.38 93 HIS A CA 1
ATOM 664 C C . HIS A 1 93 ? -9.724 2.306 10.705 1.00 94.38 93 HIS A C 1
ATOM 666 O O . HIS A 1 93 ? -9.161 1.783 9.744 1.00 94.38 93 HIS A O 1
ATOM 672 N N . THR A 1 94 ? -10.938 2.850 10.593 1.00 93.81 94 THR A N 1
ATOM 673 C CA . THR A 1 94 ? -11.680 2.860 9.321 1.00 93.81 94 THR A CA 1
ATOM 674 C C . THR A 1 94 ? -11.041 3.803 8.288 1.00 93.81 94 THR A C 1
ATOM 676 O O . THR A 1 94 ? -10.780 3.355 7.169 1.00 93.81 94 THR A O 1
ATOM 679 N N . PRO A 1 95 ? -10.691 5.064 8.628 1.00 93.50 95 PRO A N 1
ATOM 680 C CA . PRO A 1 95 ? -9.854 5.896 7.761 1.00 93.50 95 PRO A CA 1
ATOM 681 C C . PRO A 1 95 ? -8.516 5.247 7.381 1.00 93.50 95 PRO A C 1
ATOM 683 O O . PRO A 1 95 ? -8.109 5.328 6.225 1.00 93.50 95 PRO A O 1
ATOM 686 N N . LEU A 1 96 ? -7.848 4.571 8.320 1.00 94.62 96 LEU A N 1
ATOM 687 C CA . LEU A 1 96 ? -6.570 3.898 8.091 1.00 94.62 96 LEU A CA 1
ATOM 688 C C . LEU A 1 96 ? -6.711 2.785 7.050 1.00 94.62 96 LEU A C 1
ATOM 690 O O . LEU A 1 96 ? -5.882 2.695 6.152 1.00 94.62 96 LEU A O 1
ATOM 694 N N . MET A 1 97 ? -7.780 1.989 7.123 1.00 95.06 97 MET A N 1
ATOM 695 C CA . MET A 1 97 ? -8.085 0.963 6.123 1.00 95.06 97 MET A CA 1
ATOM 696 C C . MET A 1 97 ? -8.271 1.564 4.719 1.00 95.06 97 MET A C 1
ATOM 698 O O . MET A 1 97 ? -7.803 1.003 3.731 1.00 95.06 97 MET A O 1
ATOM 702 N N . SER A 1 98 ? -8.920 2.729 4.618 1.00 94.88 98 SER A N 1
ATOM 703 C CA . SER A 1 98 ? -9.069 3.438 3.339 1.00 94.88 98 SER A CA 1
ATOM 704 C C . SER A 1 98 ? -7.727 3.971 2.815 1.00 94.88 98 SER A C 1
ATOM 706 O O . SER A 1 98 ? -7.440 3.876 1.621 1.00 94.88 98 SER A O 1
ATOM 708 N N . VAL A 1 99 ? -6.865 4.489 3.699 1.00 95.19 99 VAL A N 1
ATOM 709 C CA . VAL A 1 99 ? -5.515 4.954 3.333 1.00 95.19 99 VAL A CA 1
ATOM 710 C C . VAL A 1 99 ? -4.635 3.810 2.853 1.00 95.19 99 VAL A C 1
ATOM 712 O O . VAL A 1 99 ? -3.963 3.962 1.837 1.00 95.19 99 VAL A O 1
ATOM 715 N N . THR A 1 100 ? -4.626 2.668 3.541 1.00 96.06 100 THR A N 1
ATOM 716 C CA . THR A 1 100 ? -3.806 1.524 3.118 1.00 96.06 100 THR A CA 1
ATOM 717 C C . THR A 1 100 ? -4.268 0.975 1.772 1.00 96.06 100 THR A C 1
ATOM 719 O O . THR A 1 100 ? -3.423 0.592 0.963 1.00 96.06 100 THR A O 1
ATOM 722 N N . ASN A 1 101 ? -5.572 1.030 1.477 1.00 95.44 101 ASN A N 1
ATOM 723 C CA . ASN A 1 101 ? -6.074 0.757 0.135 1.00 95.44 101 ASN A CA 1
ATOM 724 C C . ASN A 1 101 ? -5.486 1.742 -0.888 1.00 95.44 101 ASN A C 1
ATOM 726 O O . ASN A 1 101 ? -4.886 1.290 -1.852 1.00 95.44 101 ASN A O 1
ATOM 730 N N . ALA A 1 102 ? -5.544 3.055 -0.641 1.00 95.56 102 ALA A N 1
ATOM 731 C CA . ALA A 1 102 ? -4.974 4.059 -1.550 1.00 95.56 102 ALA A CA 1
ATOM 732 C C . ALA A 1 102 ? -3.458 3.879 -1.786 1.00 95.56 102 ALA A C 1
ATOM 734 O O . ALA A 1 102 ? -2.981 3.998 -2.914 1.00 95.56 102 ALA A O 1
ATOM 735 N N . ILE A 1 103 ? -2.695 3.567 -0.729 1.00 96.31 103 ILE A N 1
ATOM 736 C CA . ILE A 1 103 ? -1.241 3.331 -0.800 1.00 96.31 103 ILE A CA 1
ATOM 737 C C . ILE A 1 103 ? -0.921 2.073 -1.617 1.00 96.31 103 ILE A C 1
ATOM 739 O O . ILE A 1 103 ? 0.084 2.047 -2.328 1.00 96.31 103 ILE A O 1
ATOM 743 N N . SER A 1 104 ? -1.779 1.046 -1.577 1.00 95.94 104 SER A N 1
ATOM 744 C CA . SER A 1 104 ? -1.598 -0.163 -2.393 1.00 95.94 104 SER A CA 1
ATOM 745 C C . SER A 1 104 ? -1.573 0.128 -3.902 1.00 95.94 104 SER A C 1
ATOM 747 O O . SER A 1 104 ? -0.982 -0.634 -4.666 1.00 95.94 104 SER A O 1
ATOM 749 N N . GLY A 1 105 ? -2.099 1.283 -4.327 1.00 95.56 105 GLY A N 1
ATOM 750 C CA . GLY A 1 105 ? -1.988 1.803 -5.687 1.00 95.56 105 GLY A CA 1
ATOM 751 C C . GLY A 1 105 ? -0.555 2.054 -6.184 1.00 95.56 105 GLY A C 1
ATOM 752 O O . GLY A 1 105 ? -0.371 2.295 -7.376 1.00 95.56 105 GLY A O 1
ATOM 753 N N . ILE A 1 106 ? 0.473 1.923 -5.330 1.00 96.50 106 ILE A N 1
ATOM 754 C CA . ILE A 1 106 ? 1.902 1.967 -5.703 1.00 96.50 106 ILE A CA 1
ATOM 755 C C . ILE A 1 106 ? 2.273 1.004 -6.843 1.00 96.50 106 ILE A C 1
ATOM 757 O O . ILE A 1 106 ? 3.251 1.237 -7.553 1.00 96.50 106 ILE A O 1
ATOM 761 N N . ILE A 1 107 ? 1.458 -0.030 -7.085 1.00 96.19 107 ILE A N 1
ATOM 762 C CA . ILE A 1 107 ? 1.562 -0.916 -8.255 1.00 96.19 107 ILE A CA 1
ATOM 763 C C . ILE A 1 107 ? 1.638 -0.156 -9.593 1.00 96.19 107 ILE A C 1
ATOM 765 O O . ILE A 1 107 ? 2.196 -0.682 -10.557 1.00 96.19 107 ILE A O 1
ATOM 769 N N . VAL A 1 108 ? 1.150 1.094 -9.650 1.00 97.19 108 VAL A N 1
ATOM 770 C CA . VAL A 1 108 ? 1.283 1.981 -10.815 1.00 97.19 108 VAL A CA 1
ATOM 771 C C . VAL A 1 108 ? 2.740 2.174 -11.240 1.00 97.19 108 VAL A C 1
ATOM 773 O O . VAL A 1 108 ? 3.016 2.224 -12.434 1.00 97.19 108 VAL A O 1
ATOM 776 N N . VAL A 1 109 ? 3.687 2.208 -10.295 1.00 97.12 109 VAL A N 1
ATOM 777 C CA . VAL A 1 109 ? 5.122 2.344 -10.594 1.00 97.12 109 VAL A CA 1
ATOM 778 C C . VAL A 1 109 ? 5.607 1.147 -11.405 1.00 97.12 109 VAL A C 1
ATOM 780 O O . VAL A 1 109 ? 6.280 1.320 -12.416 1.00 97.12 109 VAL A O 1
ATOM 783 N N . GLY A 1 110 ? 5.205 -0.065 -11.014 1.00 94.81 110 GLY A N 1
ATOM 784 C CA . GLY A 1 110 ? 5.542 -1.281 -11.749 1.00 94.81 110 GLY A CA 1
ATOM 785 C C . GLY A 1 110 ? 4.976 -1.277 -13.169 1.00 94.81 110 GLY A C 1
ATOM 786 O O . GLY A 1 110 ? 5.666 -1.680 -14.098 1.00 94.81 110 GLY A O 1
ATOM 787 N N . ALA A 1 111 ? 3.754 -0.776 -13.356 1.00 95.38 111 ALA A N 1
ATOM 788 C CA . ALA A 1 111 ? 3.133 -0.682 -14.674 1.00 95.38 111 ALA A CA 1
ATOM 789 C C . ALA A 1 111 ? 3.780 0.396 -15.564 1.00 95.38 111 ALA A C 1
ATOM 791 O O . ALA A 1 111 ? 4.003 0.158 -16.749 1.00 95.38 111 ALA A O 1
ATOM 792 N N . LEU A 1 112 ? 4.144 1.552 -14.997 1.00 96.00 112 LEU A N 1
ATOM 793 C CA . LEU A 1 112 ? 4.855 2.617 -15.714 1.00 96.00 112 LEU A CA 1
ATOM 794 C C . LEU A 1 112 ? 6.215 2.147 -16.229 1.00 96.00 112 LEU A C 1
ATOM 796 O O . LEU A 1 112 ? 6.575 2.464 -17.360 1.00 96.00 112 LEU A O 1
ATOM 800 N N . LEU A 1 113 ? 6.927 1.335 -15.442 1.00 95.19 113 LEU A N 1
ATOM 801 C CA . LEU A 1 113 ? 8.189 0.730 -15.865 1.00 95.19 113 LEU A CA 1
ATOM 802 C C . LEU A 1 113 ? 8.035 -0.227 -17.050 1.00 95.19 113 LEU A C 1
ATOM 804 O O . LEU A 1 113 ? 9.038 -0.539 -17.669 1.00 95.19 113 LEU A O 1
ATOM 808 N N . GLN A 1 114 ? 6.829 -0.695 -17.385 1.00 94.06 114 GLN A N 1
ATOM 809 C CA . GLN A 1 114 ? 6.619 -1.591 -18.528 1.00 94.06 114 GLN A CA 1
ATOM 810 C C . GLN A 1 114 ? 6.310 -0.856 -19.836 1.00 94.06 114 GLN A C 1
ATOM 812 O O . GLN A 1 114 ? 6.441 -1.440 -20.916 1.00 94.06 114 GLN A O 1
ATOM 817 N N . ILE A 1 115 ? 5.954 0.428 -19.783 1.00 92.25 115 ILE A N 1
ATOM 818 C CA . ILE A 1 115 ? 5.728 1.227 -20.991 1.00 92.25 115 ILE A CA 1
ATOM 819 C C . ILE A 1 115 ? 7.049 1.398 -21.757 1.00 92.25 115 ILE A C 1
ATOM 821 O O . ILE A 1 115 ? 8.096 1.639 -21.167 1.00 92.25 115 ILE A O 1
ATOM 825 N N . GLY A 1 116 ? 7.000 1.284 -23.089 1.00 85.44 116 GLY A N 1
ATOM 826 C CA . GLY A 1 116 ? 8.148 1.555 -23.967 1.00 85.44 116 GLY A CA 1
ATOM 827 C C . GLY A 1 116 ? 8.971 0.330 -24.381 1.00 85.44 116 GLY A C 1
ATOM 828 O O . GLY A 1 116 ? 9.884 0.468 -25.186 1.00 85.44 116 GLY A O 1
ATOM 829 N N . HIS A 1 117 ? 8.617 -0.879 -23.930 1.00 81.50 117 HIS A N 1
ATOM 830 C CA . HIS A 1 117 ? 9.347 -2.122 -24.237 1.00 81.50 117 HIS A CA 1
ATOM 831 C C . HIS A 1 117 ? 8.990 -2.764 -25.597 1.00 81.50 117 HIS A C 1
ATOM 833 O O . HIS A 1 117 ? 9.264 -3.940 -25.827 1.00 81.50 117 HIS A O 1
ATOM 839 N N . GLY A 1 118 ? 8.346 -2.024 -26.507 1.00 82.56 118 GLY A N 1
ATOM 840 C CA . GLY A 1 118 ? 8.084 -2.435 -27.898 1.00 82.56 118 GLY A CA 1
ATOM 841 C C . GLY A 1 118 ? 7.030 -3.533 -28.111 1.00 82.56 118 GLY A C 1
ATOM 842 O O . GLY A 1 118 ? 6.543 -3.695 -29.227 1.00 82.56 118 GLY A O 1
ATOM 843 N N . ASN A 1 119 ? 6.623 -4.266 -27.071 1.00 94.44 119 ASN A N 1
ATOM 844 C CA . ASN A 1 119 ? 5.564 -5.269 -27.171 1.00 94.44 119 ASN A CA 1
ATOM 845 C C . ASN A 1 119 ? 4.172 -4.618 -26.988 1.00 94.44 119 ASN A C 1
ATOM 847 O O . ASN A 1 119 ? 3.882 -4.087 -25.906 1.00 94.44 119 ASN A O 1
ATOM 851 N N . PRO A 1 120 ? 3.282 -4.679 -27.998 1.00 93.19 120 PRO A N 1
ATOM 852 C CA . PRO A 1 120 ? 1.973 -4.030 -27.935 1.00 93.19 120 PRO A CA 1
ATOM 853 C C . PRO A 1 120 ? 1.052 -4.645 -26.873 1.00 93.19 120 PRO A C 1
ATOM 855 O O . PRO A 1 120 ? 0.274 -3.926 -26.252 1.00 93.19 120 PRO A O 1
ATOM 858 N N . VAL A 1 121 ? 1.173 -5.949 -26.600 1.00 95.56 121 VAL A N 1
ATOM 859 C CA . VAL A 1 121 ? 0.379 -6.637 -25.570 1.00 95.56 121 VAL A CA 1
ATOM 860 C C . VAL A 1 121 ? 0.797 -6.178 -24.177 1.00 95.56 121 VAL A C 1
ATOM 862 O O . VAL A 1 121 ? -0.056 -5.816 -23.370 1.00 95.56 121 VAL A O 1
ATOM 865 N N . ILE A 1 122 ? 2.105 -6.131 -23.903 1.00 95.38 122 ILE A N 1
ATOM 866 C CA . ILE A 1 122 ? 2.628 -5.637 -22.617 1.00 95.38 122 ILE A CA 1
ATOM 867 C C . ILE A 1 122 ? 2.211 -4.182 -22.412 1.00 95.38 122 ILE A C 1
ATOM 869 O O . ILE A 1 122 ? 1.754 -3.821 -21.333 1.00 95.38 122 ILE A O 1
ATOM 873 N N . THR A 1 123 ? 2.294 -3.365 -23.462 1.00 95.12 123 THR A N 1
ATOM 874 C CA . THR A 1 123 ? 1.880 -1.958 -23.413 1.00 95.12 123 THR A CA 1
ATOM 875 C C . THR A 1 123 ? 0.385 -1.815 -23.113 1.00 95.12 123 THR A C 1
ATOM 877 O O . THR A 1 123 ? 0.007 -0.991 -22.282 1.00 95.12 123 THR A O 1
ATOM 880 N N . ALA A 1 124 ? -0.471 -2.641 -23.723 1.00 95.62 124 ALA A N 1
ATOM 881 C CA . ALA A 1 124 ? -1.907 -2.637 -23.451 1.00 95.62 124 ALA A CA 1
ATOM 882 C C . ALA A 1 124 ? -2.222 -3.043 -22.000 1.00 95.62 124 ALA A C 1
ATOM 884 O O . ALA A 1 124 ? -3.001 -2.372 -21.321 1.00 95.62 124 ALA A O 1
ATOM 885 N N . VAL A 1 125 ? -1.579 -4.103 -21.498 1.00 96.44 125 VAL A N 1
ATOM 886 C CA . VAL A 1 125 ? -1.743 -4.562 -20.109 1.00 96.44 125 VAL A CA 1
ATOM 887 C C . VAL A 1 125 ? -1.224 -3.519 -19.120 1.00 96.44 125 VAL A C 1
ATOM 889 O O . VAL A 1 125 ? -1.894 -3.238 -18.130 1.00 96.44 125 VAL A O 1
ATOM 892 N N . ALA A 1 126 ? -0.073 -2.903 -19.395 1.00 96.38 126 ALA A N 1
ATOM 893 C CA . ALA A 1 126 ? 0.477 -1.821 -18.586 1.00 96.38 126 ALA A CA 1
ATOM 894 C C . ALA A 1 126 ? -0.465 -0.609 -18.555 1.00 96.38 126 ALA A C 1
ATOM 896 O O . ALA A 1 126 ? -0.723 -0.065 -17.484 1.00 96.38 126 ALA A O 1
ATOM 897 N N . GLY A 1 127 ? -1.048 -0.235 -19.698 1.00 95.81 127 GLY A N 1
ATOM 898 C CA . GLY A 1 127 ? -2.056 0.823 -19.779 1.00 95.81 127 GLY A CA 1
ATOM 899 C C . GLY A 1 127 ? -3.288 0.528 -18.919 1.00 95.81 127 GLY A C 1
ATOM 900 O O . GLY A 1 127 ? -3.725 1.386 -18.151 1.00 95.81 127 GLY A O 1
ATOM 901 N N . LEU A 1 128 ? -3.807 -0.704 -18.972 1.00 97.25 128 LEU A N 1
ATOM 902 C CA . LEU A 1 128 ? -4.922 -1.127 -18.121 1.00 97.25 128 LEU A CA 1
ATOM 903 C C . LEU A 1 128 ? -4.539 -1.140 -16.634 1.00 97.25 128 LEU A C 1
ATOM 905 O O . LEU A 1 128 ? -5.307 -0.675 -15.794 1.00 97.25 128 LEU A O 1
ATOM 909 N N . ALA A 1 129 ? -3.344 -1.628 -16.300 1.00 97.19 129 ALA A N 1
ATOM 910 C CA . ALA A 1 129 ? -2.839 -1.628 -14.932 1.00 97.19 129 ALA A CA 1
ATOM 911 C C . ALA A 1 129 ? -2.709 -0.200 -14.378 1.00 97.19 129 ALA A C 1
ATOM 913 O O . ALA A 1 129 ? -3.119 0.047 -13.246 1.00 97.19 129 ALA A O 1
ATOM 914 N N . ILE A 1 130 ? -2.224 0.754 -15.179 1.00 97.94 130 ILE A N 1
ATOM 915 C CA . ILE A 1 130 ? -2.155 2.175 -14.807 1.00 97.94 130 ILE A CA 1
ATOM 916 C C . ILE A 1 130 ? -3.552 2.746 -14.581 1.00 97.94 130 ILE A 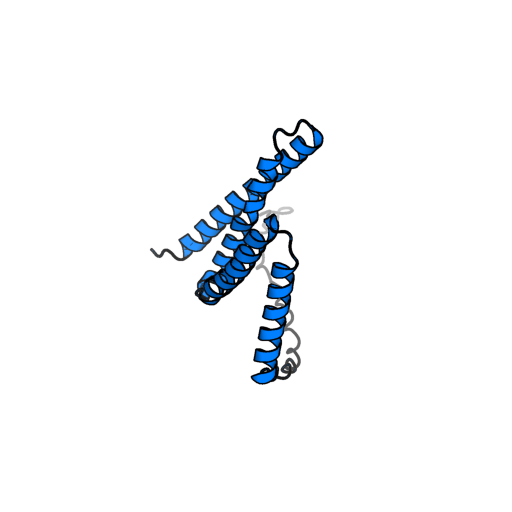C 1
ATOM 918 O O . ILE A 1 130 ? -3.759 3.441 -13.586 1.00 97.94 130 ILE A O 1
ATOM 922 N N . LEU A 1 131 ? -4.517 2.443 -15.455 1.00 97.75 131 LEU A N 1
ATOM 923 C CA . LEU A 1 131 ? -5.901 2.889 -15.293 1.00 97.75 131 LEU A CA 1
ATOM 924 C C . LEU A 1 131 ? -6.488 2.398 -13.961 1.00 97.75 131 LEU A C 1
ATOM 926 O O . LEU A 1 131 ? -6.989 3.197 -13.169 1.00 97.75 131 LEU A O 1
ATOM 930 N N . LEU A 1 132 ? -6.389 1.095 -13.689 1.00 97.69 132 LEU A N 1
ATOM 931 C CA . LEU A 1 132 ? -6.932 0.489 -12.471 1.00 97.69 132 LEU A CA 1
ATOM 932 C C . LEU A 1 132 ? -6.214 0.982 -11.209 1.00 97.69 132 LEU A C 1
ATOM 934 O O . LEU A 1 132 ? -6.866 1.306 -10.215 1.00 97.69 132 LEU A O 1
ATOM 938 N N . ALA A 1 133 ? -4.885 1.094 -11.252 1.00 97.62 133 ALA A N 1
ATOM 939 C CA . ALA A 1 133 ? -4.102 1.639 -10.151 1.00 97.62 133 ALA A CA 1
ATOM 940 C C . ALA A 1 133 ? -4.463 3.106 -9.881 1.00 97.62 133 ALA A C 1
ATOM 942 O O . ALA A 1 133 ?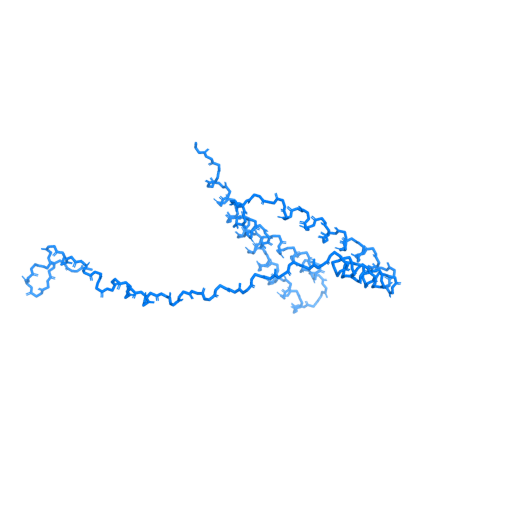 -4.622 3.495 -8.728 1.00 97.62 133 ALA A O 1
ATOM 943 N N . SER A 1 134 ? -4.686 3.904 -10.929 1.00 97.50 134 SER A N 1
ATOM 944 C CA . SER A 1 134 ? -5.124 5.295 -10.788 1.00 97.50 134 SER A CA 1
ATOM 945 C C . SER A 1 134 ? -6.485 5.382 -10.101 1.00 97.50 134 SER A C 1
ATOM 947 O O . SER A 1 134 ? -6.635 6.147 -9.151 1.00 97.50 134 SER A O 1
ATOM 949 N N . ILE A 1 135 ? -7.463 4.563 -10.510 1.00 97.44 135 ILE A N 1
ATOM 950 C CA . ILE A 1 135 ? -8.777 4.497 -9.847 1.00 97.44 135 ILE A CA 1
ATOM 951 C C . ILE A 1 135 ? -8.619 4.166 -8.357 1.00 97.44 135 ILE A C 1
ATOM 953 O O . ILE A 1 135 ? -9.260 4.803 -7.522 1.00 97.44 135 ILE A O 1
ATOM 957 N N . ASN A 1 136 ? -7.746 3.214 -8.014 1.00 96.81 136 ASN A N 1
ATOM 958 C CA . ASN A 1 136 ? -7.463 2.854 -6.627 1.00 96.81 136 ASN A CA 1
ATOM 959 C C . ASN A 1 136 ? -6.876 4.040 -5.833 1.00 96.81 136 ASN A C 1
ATOM 961 O O . ASN A 1 136 ? -7.413 4.387 -4.779 1.00 96.81 136 ASN A O 1
ATOM 965 N N . VAL A 1 137 ? -5.847 4.707 -6.369 1.00 97.00 137 VAL A N 1
ATOM 966 C CA . VAL A 1 137 ? -5.197 5.866 -5.735 1.00 97.00 137 VAL A CA 1
ATOM 967 C C . VAL A 1 137 ? -6.199 7.002 -5.528 1.00 97.00 137 VAL A C 1
ATOM 969 O O . VAL A 1 137 ? -6.412 7.450 -4.399 1.00 97.00 137 VAL A O 1
ATOM 972 N N . PHE A 1 138 ? -6.854 7.458 -6.599 1.00 96.69 138 PHE A N 1
ATOM 973 C CA . PHE A 1 138 ? -7.778 8.591 -6.531 1.00 96.69 138 PHE A CA 1
ATOM 974 C C . PHE A 1 138 ? -9.005 8.276 -5.673 1.00 96.69 138 PHE A C 1
ATOM 976 O O . PHE A 1 138 ? -9.379 9.084 -4.822 1.00 96.69 138 PHE A O 1
ATOM 983 N N . GLY A 1 139 ? -9.610 7.100 -5.854 1.00 95.38 139 GLY A N 1
ATOM 984 C CA . GLY A 1 139 ? -10.767 6.663 -5.077 1.00 95.38 139 GLY A CA 1
ATOM 985 C C . GLY A 1 139 ? -10.440 6.525 -3.592 1.00 95.38 139 GLY A C 1
ATOM 986 O O . GLY A 1 139 ? -11.148 7.079 -2.751 1.00 95.38 139 GLY A O 1
ATOM 987 N N . GLY A 1 140 ? -9.330 5.859 -3.267 1.00 94.81 140 GLY A N 1
ATOM 988 C CA . GLY A 1 140 ? -8.879 5.665 -1.893 1.00 94.81 140 GLY A CA 1
ATOM 989 C C . GLY A 1 140 ? -8.594 6.987 -1.178 1.00 94.81 140 GLY A C 1
ATOM 990 O O . GLY A 1 140 ? -9.129 7.226 -0.095 1.00 94.81 140 GLY A O 1
ATOM 991 N N . PHE A 1 141 ? -7.831 7.900 -1.792 1.00 95.56 141 PHE A N 1
ATOM 992 C CA . PHE A 1 141 ? -7.548 9.203 -1.180 1.00 95.56 141 PHE A CA 1
ATOM 993 C C . PHE A 1 141 ? -8.783 10.109 -1.090 1.00 95.56 141 PHE A C 1
ATOM 995 O O . PHE A 1 141 ? -8.941 10.819 -0.095 1.00 95.56 141 PHE A O 1
ATOM 1002 N N . ALA A 1 142 ? -9.688 10.082 -2.075 1.00 95.75 142 ALA A N 1
ATOM 1003 C CA . ALA A 1 142 ? -10.927 10.858 -2.023 1.00 95.75 142 ALA A CA 1
ATOM 1004 C C . ALA A 1 142 ? -11.845 10.401 -0.878 1.00 95.75 142 ALA A C 1
ATOM 1006 O O . ALA A 1 142 ? -12.363 11.238 -0.132 1.00 95.75 142 ALA A O 1
ATOM 1007 N N . VAL A 1 143 ? -12.010 9.085 -0.708 1.00 94.81 143 VAL A N 1
ATOM 1008 C CA . VAL A 1 143 ? -12.804 8.502 0.382 1.00 94.81 143 VAL A CA 1
ATOM 1009 C C . VAL A 1 143 ? -12.160 8.791 1.730 1.00 94.81 143 VAL A C 1
ATOM 1011 O O . VAL A 1 143 ? -12.845 9.294 2.620 1.00 94.81 143 VAL A O 1
ATOM 1014 N N . THR A 1 144 ? -10.849 8.580 1.871 1.00 94.81 144 THR A N 1
ATOM 1015 C CA . THR A 1 144 ? -10.127 8.936 3.098 1.00 94.81 144 THR A CA 1
ATOM 1016 C C . THR A 1 144 ? -10.325 10.407 3.443 1.00 94.81 144 THR A C 1
ATOM 1018 O O . THR A 1 144 ? -10.641 10.724 4.587 1.00 94.81 144 THR A O 1
ATOM 1021 N N . ARG A 1 145 ? -10.181 11.321 2.473 1.00 93.75 145 ARG A N 1
ATOM 1022 C CA . ARG A 1 145 ? -10.372 12.758 2.714 1.00 93.75 145 ARG A CA 1
ATOM 1023 C C . ARG A 1 145 ? -11.774 13.045 3.240 1.00 93.75 145 ARG A C 1
ATOM 1025 O O . ARG A 1 145 ? -11.916 13.781 4.208 1.00 93.75 145 ARG A O 1
ATOM 1032 N N . ARG A 1 146 ? -12.802 12.434 2.641 1.00 93.88 146 ARG A N 1
ATOM 1033 C CA . ARG A 1 146 ? -14.190 12.550 3.108 1.00 93.88 146 ARG A CA 1
ATOM 1034 C C . ARG A 1 146 ? -14.365 11.984 4.519 1.00 93.88 146 ARG A C 1
ATOM 1036 O O . ARG A 1 146 ? -15.078 12.585 5.310 1.00 93.88 146 ARG A O 1
ATOM 1043 N N . MET A 1 147 ? -13.715 10.865 4.840 1.00 94.06 147 MET A N 1
ATOM 1044 C CA . MET A 1 147 ? -13.748 10.270 6.179 1.00 94.06 147 MET A CA 1
ATOM 1045 C C . MET A 1 147 ? -13.102 11.172 7.228 1.00 94.06 147 MET A C 1
ATOM 1047 O O . MET A 1 147 ? -13.699 11.421 8.270 1.00 94.06 147 MET A O 1
ATOM 1051 N N . LEU A 1 148 ? -11.913 11.699 6.939 1.00 92.19 148 LEU A N 1
ATOM 1052 C CA . LEU A 1 148 ? -11.197 12.598 7.842 1.00 92.19 148 LEU A CA 1
ATOM 1053 C C . LEU A 1 148 ? -11.915 13.942 8.010 1.00 92.19 148 LEU A C 1
ATOM 1055 O O . LEU A 1 148 ? -11.943 14.478 9.114 1.00 92.19 148 LEU A O 1
ATOM 1059 N N . ALA A 1 149 ? -12.572 14.443 6.961 1.00 90.94 149 ALA A N 1
ATOM 1060 C CA . ALA A 1 149 ? -13.378 15.660 7.028 1.00 90.94 149 ALA A CA 1
ATOM 1061 C C . ALA A 1 149 ? -14.591 15.544 7.975 1.00 90.94 149 ALA A C 1
ATOM 1063 O O . ALA A 1 149 ? -15.095 16.555 8.450 1.00 90.94 149 ALA A O 1
ATOM 1064 N N . MET A 1 150 ? -15.055 14.328 8.290 1.00 88.69 150 MET A N 1
ATOM 1065 C CA . MET A 1 150 ? -16.101 14.123 9.304 1.00 88.69 150 MET A CA 1
ATOM 1066 C C . MET A 1 150 ? -15.570 14.255 10.742 1.00 88.69 150 MET A C 1
ATOM 1068 O O . MET A 1 150 ? -16.362 14.423 11.664 1.00 88.69 150 MET A O 1
ATOM 1072 N N . PHE A 1 151 ? -14.247 14.191 10.940 1.00 86.19 151 PHE A N 1
ATOM 1073 C CA . PHE A 1 151 ? -13.595 14.430 12.233 1.00 86.19 151 PHE A CA 1
ATOM 1074 C C . PHE A 1 151 ? -13.137 15.879 12.411 1.00 86.19 151 PHE A C 1
ATOM 1076 O O . PHE A 1 151 ? -12.976 16.327 13.546 1.00 86.19 151 PHE A O 1
ATOM 1083 N N . SER A 1 152 ? -12.939 16.626 11.318 1.00 72.44 152 SER A N 1
ATOM 1084 C CA . SER A 1 152 ? -12.779 18.077 11.395 1.00 72.44 152 SER A CA 1
ATOM 1085 C C . SER A 1 152 ? -14.122 18.692 11.773 1.00 72.44 152 SER A C 1
ATOM 1087 O O . SER A 1 152 ? -15.024 18.817 10.946 1.00 72.44 152 SER A O 1
ATOM 1089 N N . ARG A 1 153 ? -14.262 19.006 13.059 1.00 65.25 153 ARG A N 1
ATOM 1090 C CA . ARG A 1 153 ? -15.441 19.650 13.624 1.00 65.25 153 ARG A CA 1
ATOM 1091 C C . ARG A 1 153 ? -15.625 21.046 13.019 1.00 65.25 153 ARG A C 1
ATOM 1093 O O . ARG A 1 153 ? -14.662 21.801 12.894 1.00 65.25 153 ARG A O 1
ATOM 1100 N N . SER A 1 154 ? -16.879 21.358 12.709 1.00 52.19 154 SER A N 1
ATOM 1101 C CA . SER A 1 154 ? -17.498 22.647 13.036 1.00 52.19 154 SER A CA 1
ATOM 1102 C C . SER A 1 154 ? -17.282 23.008 14.504 1.00 52.19 154 SER A C 1
ATOM 1104 O O . SER A 1 154 ? -17.536 22.107 15.344 1.00 52.19 154 SER A O 1
#